Protein AF-A0A822FHZ6-F1 (afdb_monomer)

Radius of gyration: 33.21 Å; Cα contacts (8 Å, |Δi|>4): 8; chains: 1; bounding box: 44×97×36 Å

Structure (mmCIF, N/CA/C/O backbone):
data_AF-A0A822FHZ6-F1
#
_entry.id   AF-A0A822FHZ6-F1
#
loop_
_atom_site.group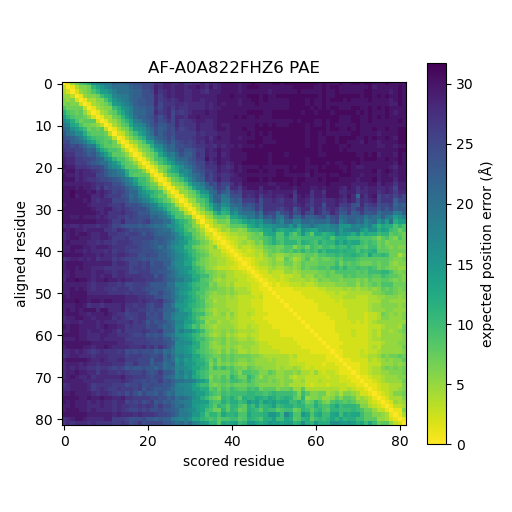_PDB
_atom_site.id
_atom_site.type_symbol
_atom_site.label_atom_id
_atom_site.label_alt_id
_atom_site.label_comp_id
_atom_site.label_asym_id
_atom_site.label_entity_id
_atom_site.label_seq_id
_atom_site.pdbx_PDB_ins_code
_atom_site.Cartn_x
_atom_site.Cartn_y
_atom_site.Cartn_z
_atom_site.occupancy
_atom_site.B_iso_or_equiv
_atom_site.auth_seq_id
_atom_site.auth_comp_id
_atom_site.auth_asym_id
_atom_site.auth_atom_id
_atom_site.pdbx_PDB_model_num
ATOM 1 N N . MET A 1 1 ? -31.345 -87.397 13.672 1.00 40.88 1 MET A N 1
ATOM 2 C CA . MET A 1 1 ? -30.247 -87.016 14.583 1.00 40.88 1 MET A CA 1
ATOM 3 C C . MET A 1 1 ? -29.109 -86.515 13.704 1.00 40.88 1 MET A C 1
ATOM 5 O O . MET A 1 1 ? -28.697 -87.284 12.849 1.00 40.88 1 MET A O 1
ATOM 9 N N . GLY A 1 2 ? -28.668 -85.264 13.874 1.00 39.78 2 GLY A N 1
ATOM 10 C CA . GLY A 1 2 ? -27.477 -84.696 13.212 1.00 39.78 2 GLY A CA 1
ATOM 11 C C . GLY A 1 2 ? -27.738 -83.882 11.936 1.00 39.78 2 GLY A C 1
ATOM 12 O O . GLY A 1 2 ? -28.545 -84.287 11.112 1.00 39.78 2 GLY A O 1
ATOM 13 N N . THR A 1 3 ? -27.065 -82.735 11.836 1.00 51.94 3 THR A N 1
ATOM 14 C CA . THR A 1 3 ? -27.303 -81.533 11.013 1.00 51.94 3 THR A CA 1
ATOM 15 C C . THR A 1 3 ? -26.115 -81.199 10.079 1.00 51.94 3 THR A C 1
ATOM 17 O O . THR A 1 3 ? -25.089 -81.876 10.153 1.00 51.94 3 THR A O 1
ATOM 20 N N . ASN A 1 4 ? -26.266 -80.087 9.330 1.00 50.97 4 ASN A N 1
ATOM 21 C CA . ASN A 1 4 ? -25.272 -79.173 8.703 1.00 50.97 4 ASN A CA 1
ATOM 22 C C . ASN A 1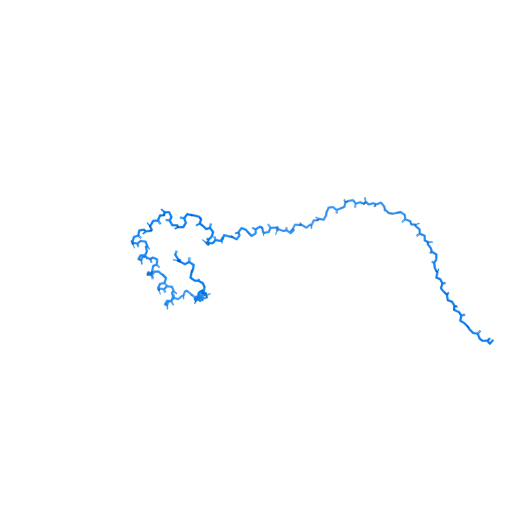 4 ? -25.074 -79.357 7.177 1.00 50.97 4 ASN A C 1
ATOM 24 O O . ASN A 1 4 ? -24.737 -80.454 6.741 1.00 50.97 4 ASN A O 1
ATOM 28 N N . ASP A 1 5 ? -25.513 -78.407 6.327 1.00 50.38 5 ASP A N 1
ATOM 29 C CA . ASP A 1 5 ? -24.876 -77.128 5.869 1.00 50.38 5 ASP A CA 1
ATOM 30 C C . ASP A 1 5 ? -23.970 -77.410 4.630 1.00 50.38 5 ASP A C 1
ATOM 32 O O . ASP A 1 5 ? -23.305 -78.436 4.602 1.00 50.38 5 ASP A O 1
ATOM 36 N N . ASP A 1 6 ? -23.861 -76.646 3.532 1.00 52.56 6 ASP A N 1
ATOM 37 C CA . ASP A 1 6 ? -24.088 -75.220 3.289 1.00 52.56 6 ASP A CA 1
ATOM 38 C C . ASP A 1 6 ? -23.947 -74.871 1.765 1.00 52.56 6 ASP A C 1
ATOM 40 O O . ASP A 1 6 ? -23.177 -75.529 1.067 1.00 52.56 6 ASP A O 1
ATOM 44 N N . THR A 1 7 ? -24.657 -73.814 1.308 1.00 56.91 7 THR A N 1
ATOM 45 C CA . THR A 1 7 ? -24.331 -72.789 0.253 1.00 56.91 7 THR A CA 1
ATOM 46 C C . THR A 1 7 ? -23.962 -73.150 -1.223 1.00 56.91 7 THR A C 1
ATOM 48 O O . THR A 1 7 ? -23.410 -74.199 -1.503 1.00 56.91 7 THR A O 1
ATOM 51 N N . MET A 1 8 ? -24.182 -72.358 -2.301 1.00 42.81 8 MET A N 1
ATOM 52 C CA . MET A 1 8 ? -24.643 -70.977 -2.594 1.00 42.81 8 MET A CA 1
ATOM 53 C C . MET A 1 8 ? -25.280 -70.908 -4.020 1.00 42.81 8 MET A C 1
ATOM 55 O O . MET A 1 8 ? -24.695 -71.368 -4.996 1.00 42.81 8 MET A O 1
ATOM 59 N N . VAL A 1 9 ? -26.463 -70.286 -4.081 1.00 45.88 9 VAL A N 1
ATOM 60 C CA . VAL A 1 9 ? -27.101 -69.368 -5.065 1.00 45.88 9 VAL A CA 1
ATOM 61 C C . VAL A 1 9 ? -26.571 -69.238 -6.515 1.00 45.88 9 VAL A C 1
ATOM 63 O O . VAL A 1 9 ? -25.436 -68.854 -6.778 1.00 45.88 9 VAL A O 1
ATOM 66 N N . THR A 1 10 ? -27.506 -69.431 -7.454 1.00 39.66 10 THR A N 1
ATOM 67 C CA . THR A 1 10 ? -27.427 -69.308 -8.922 1.00 39.66 10 THR A CA 1
ATOM 68 C C . THR A 1 10 ? -27.542 -67.880 -9.480 1.00 39.66 10 THR A C 1
ATOM 70 O O . THR A 1 10 ? -28.360 -67.082 -9.027 1.00 39.66 10 THR A O 1
ATOM 73 N N . ASN A 1 11 ? -26.776 -67.654 -10.555 1.00 44.06 11 ASN A N 1
ATOM 74 C CA . ASN A 1 11 ? -26.857 -66.598 -11.576 1.00 44.06 11 ASN A CA 1
ATOM 75 C C . ASN A 1 11 ? -28.281 -66.240 -12.036 1.00 44.06 11 ASN A C 1
ATOM 77 O O . ASN A 1 11 ? -29.104 -67.138 -12.185 1.00 44.06 11 ASN A O 1
ATOM 81 N N . ASN A 1 12 ? -28.486 -64.978 -12.440 1.00 43.94 12 ASN A N 1
ATOM 82 C CA . ASN A 1 12 ? -29.200 -64.638 -13.680 1.00 43.94 12 ASN A CA 1
ATOM 83 C C . ASN A 1 12 ? -28.901 -63.200 -14.146 1.00 43.94 12 ASN A C 1
ATOM 85 O O . ASN A 1 12 ? -29.049 -62.240 -13.395 1.00 43.94 12 ASN A O 1
ATOM 89 N N . GLN A 1 13 ? -28.485 -63.089 -15.413 1.00 43.94 13 GLN A N 1
ATOM 90 C CA . GLN A 1 13 ? -28.363 -61.854 -16.193 1.00 43.94 13 GLN A CA 1
ATOM 91 C C . GLN A 1 13 ? -29.746 -61.272 -16.516 1.00 43.94 13 GLN A C 1
ATOM 93 O O . GLN A 1 13 ? -30.618 -62.013 -16.960 1.00 43.94 13 GLN A O 1
ATOM 98 N N . SER A 1 14 ? -29.874 -59.945 -16.445 1.00 40.81 14 SER A N 1
ATOM 99 C CA . SER A 1 14 ? -30.773 -59.164 -17.303 1.00 40.81 14 SER A CA 1
ATOM 100 C C . SER A 1 14 ? -30.088 -57.854 -17.682 1.00 40.81 14 SER A C 1
ATOM 102 O O . SER A 1 14 ? -29.495 -57.177 -16.848 1.00 40.81 14 SER A O 1
ATOM 104 N N . SER A 1 15 ? -30.115 -57.570 -18.979 1.00 48.59 15 SER A N 1
ATOM 105 C CA . SER A 1 15 ?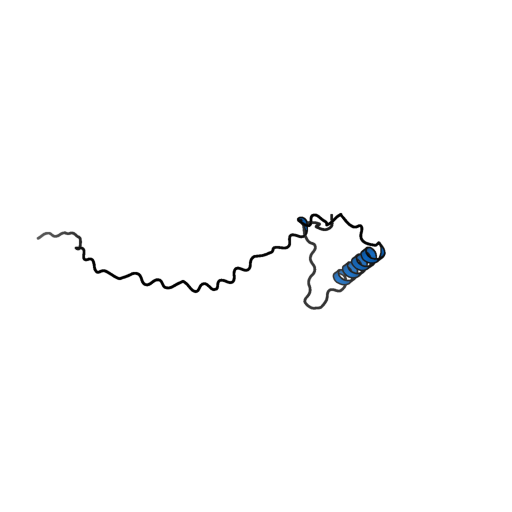 -29.495 -56.437 -19.654 1.00 48.59 15 SER A CA 1
ATOM 106 C C . SER A 1 15 ? -30.153 -55.108 -19.283 1.00 48.59 15 SER A C 1
ATOM 108 O O . SER A 1 15 ? -31.360 -54.971 -19.446 1.00 48.59 15 SER A O 1
ATOM 110 N N . GLU A 1 16 ? -29.354 -54.104 -18.922 1.00 40.50 16 GLU A N 1
ATOM 111 C CA . GLU A 1 16 ? -29.776 -52.702 -18.948 1.00 40.50 16 GLU A CA 1
ATOM 112 C C . GLU A 1 16 ? -28.791 -51.892 -19.794 1.00 40.50 16 GLU A C 1
ATOM 114 O O . GLU A 1 16 ? -27.570 -51.974 -19.652 1.00 40.50 16 GLU A O 1
ATOM 119 N N . GLN A 1 17 ? -29.365 -51.196 -20.771 1.00 39.59 17 GLN A N 1
ATOM 120 C CA . GLN A 1 17 ? -28.698 -50.372 -21.765 1.00 39.59 17 GLN A CA 1
ATOM 121 C C . GLN A 1 17 ? -28.123 -49.113 -21.103 1.00 39.59 17 GLN A C 1
ATOM 123 O O . GLN A 1 17 ? -28.813 -48.437 -20.345 1.00 39.59 17 GLN A O 1
ATOM 128 N N . SER A 1 18 ? -26.871 -48.775 -21.415 1.00 39.28 18 SER A N 1
ATOM 129 C CA . SER A 1 18 ? -26.214 -47.558 -20.934 1.00 39.28 18 SER A CA 1
ATOM 130 C C . SER A 1 18 ? -26.811 -46.317 -21.605 1.00 39.28 18 SER A C 1
ATOM 132 O O . SER A 1 18 ? -26.528 -46.040 -22.775 1.00 39.28 18 SER A O 1
ATOM 134 N N . VAL A 1 19 ? -27.618 -45.562 -20.863 1.00 43.03 19 VAL A N 1
ATOM 135 C CA . VAL A 1 19 ? -27.969 -44.181 -21.205 1.00 43.03 19 VAL A CA 1
ATOM 136 C C . VAL A 1 19 ? -26.833 -43.290 -20.706 1.00 43.03 19 VAL A C 1
ATOM 138 O O . VAL A 1 19 ? -26.519 -43.267 -19.519 1.00 43.03 19 VAL A O 1
ATOM 141 N N . ASN A 1 20 ? -26.174 -42.605 -21.639 1.00 54.28 20 ASN A N 1
ATOM 142 C CA . ASN A 1 20 ? -25.210 -41.557 -21.336 1.00 54.28 20 ASN A CA 1
ATOM 143 C C . ASN A 1 20 ? -25.958 -40.361 -20.737 1.00 54.28 20 ASN A C 1
ATOM 145 O O . ASN A 1 20 ? -26.549 -39.598 -21.498 1.00 54.28 20 ASN A O 1
ATOM 149 N N . ASP A 1 21 ? -25.882 -40.166 -19.423 1.00 45.94 21 ASP A N 1
ATOM 150 C CA . ASP A 1 21 ? -26.205 -38.879 -18.810 1.00 45.94 21 ASP A CA 1
ATOM 151 C C . ASP A 1 21 ? -24.921 -38.219 -18.316 1.00 45.94 21 ASP A C 1
ATOM 153 O O . ASP A 1 21 ? -24.241 -38.665 -17.390 1.00 45.94 21 ASP A O 1
ATOM 157 N N . ILE A 1 22 ? -24.568 -37.163 -19.042 1.00 55.19 22 ILE A N 1
ATOM 158 C CA . ILE A 1 22 ? -23.460 -36.256 -18.786 1.00 55.19 22 ILE A CA 1
ATOM 159 C C . ILE A 1 22 ? -23.668 -35.673 -17.388 1.00 55.19 22 ILE A C 1
ATOM 161 O O . ILE A 1 22 ? -24.644 -34.975 -17.121 1.00 55.19 22 ILE A O 1
ATOM 165 N N . SER A 1 23 ? -22.742 -35.989 -16.490 1.00 44.53 23 SER A N 1
ATOM 166 C CA . SER A 1 23 ? -22.650 -35.420 -15.154 1.00 44.53 23 SER A CA 1
ATOM 167 C C . SER A 1 23 ? -22.587 -33.894 -15.237 1.00 44.53 23 SER A C 1
ATOM 169 O O . SER A 1 23 ? -21.565 -33.336 -15.640 1.00 44.53 23 SER A O 1
ATOM 171 N N . ASN A 1 24 ? -23.664 -33.227 -14.820 1.00 52.59 24 ASN A N 1
ATOM 172 C CA . ASN A 1 24 ? -23.653 -31.813 -14.457 1.00 52.59 24 ASN A CA 1
ATOM 173 C C . ASN A 1 24 ? -22.861 -31.643 -13.152 1.00 52.59 24 ASN A C 1
ATOM 175 O O . ASN A 1 24 ? -23.432 -31.447 -12.082 1.00 52.59 24 ASN A O 1
ATOM 179 N N . GLU A 1 25 ? -21.537 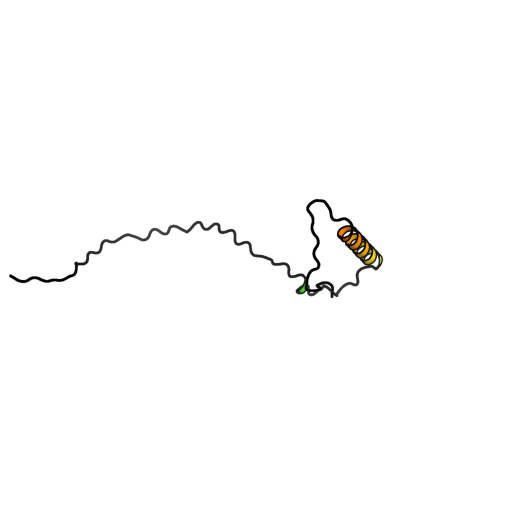-31.729 -13.241 1.00 51.06 25 GLU A N 1
ATOM 180 C CA . GLU A 1 25 ? -20.665 -31.014 -12.320 1.00 51.06 25 GLU A CA 1
ATOM 181 C C . GLU A 1 25 ? -20.276 -29.690 -12.978 1.00 51.06 25 GLU A C 1
ATOM 183 O O . GLU A 1 25 ? -19.199 -29.551 -13.553 1.00 51.06 25 GLU A O 1
ATOM 188 N N . ASP A 1 26 ? -21.130 -28.677 -12.816 1.00 46.84 26 ASP A N 1
ATOM 189 C CA . ASP A 1 26 ? -20.678 -27.281 -12.785 1.00 46.84 26 ASP A CA 1
ATOM 190 C C . ASP A 1 26 ? -19.900 -27.046 -11.474 1.00 46.84 26 ASP A C 1
ATOM 192 O O . ASP A 1 26 ? -20.198 -26.174 -10.656 1.00 46.84 26 ASP A O 1
ATOM 196 N N . THR A 1 27 ? -18.870 -27.861 -11.249 1.00 56.69 27 THR A N 1
ATOM 197 C CA . THR A 1 27 ? -17.774 -27.517 -10.360 1.00 56.69 27 THR A CA 1
ATOM 198 C C . THR A 1 27 ? -17.040 -26.407 -11.087 1.00 56.69 27 THR A C 1
ATOM 200 O O . THR A 1 27 ? -16.247 -26.659 -11.993 1.00 56.69 27 THR A O 1
ATOM 203 N N . LEU A 1 28 ? -17.364 -25.157 -10.742 1.00 56.09 28 LEU A N 1
ATOM 204 C CA . LEU A 1 28 ? -16.602 -23.984 -11.152 1.00 56.09 28 LEU A CA 1
ATOM 205 C C . LEU A 1 28 ? -15.141 -24.257 -10.808 1.00 56.09 28 LEU A C 1
ATOM 207 O O . LEU A 1 28 ? -14.721 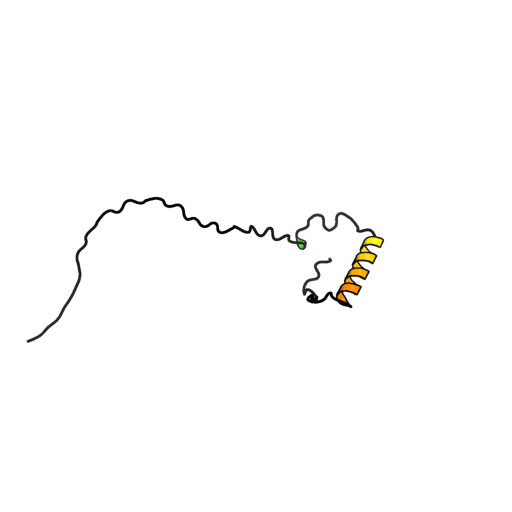-24.137 -9.656 1.00 56.09 28 LEU A O 1
ATOM 211 N N . MET A 1 29 ? -14.378 -24.655 -11.819 1.00 53.88 29 MET A N 1
ATOM 212 C CA . MET A 1 29 ? -12.936 -24.765 -11.768 1.00 53.88 29 MET A CA 1
ATOM 213 C C . MET A 1 29 ? -12.450 -23.336 -11.541 1.00 53.88 29 MET A C 1
ATOM 215 O O . MET A 1 29 ? -12.188 -22.597 -12.489 1.00 53.88 29 MET A O 1
ATOM 219 N N . VAL A 1 30 ? -12.387 -22.898 -10.281 1.00 53.38 30 VAL A N 1
ATOM 220 C CA . VAL A 1 30 ? -11.603 -21.732 -9.902 1.00 53.38 30 VAL A CA 1
ATOM 221 C C . VAL A 1 30 ? -10.185 -22.154 -10.225 1.00 53.38 30 VAL A C 1
ATOM 223 O O . VAL A 1 30 ? -9.479 -22.730 -9.398 1.00 53.38 30 VAL A O 1
ATOM 226 N N . THR A 1 31 ? -9.773 -21.934 -11.471 1.00 57.44 31 THR A N 1
ATOM 227 C CA . THR A 1 31 ? -8.372 -21.898 -11.823 1.00 57.44 31 THR A CA 1
ATOM 228 C C . THR A 1 31 ? -7.822 -20.813 -10.924 1.00 57.44 31 THR A C 1
ATOM 230 O O . THR A 1 31 ? -7.999 -19.626 -11.200 1.00 57.44 31 THR A O 1
ATOM 233 N N . GLN A 1 32 ? -7.242 -21.218 -9.794 1.00 57.78 32 GLN A N 1
ATOM 234 C CA . GLN A 1 32 ? -6.430 -20.352 -8.973 1.00 57.78 32 GLN A CA 1
ATOM 235 C C . GLN A 1 32 ? -5.297 -19.891 -9.882 1.00 57.78 32 GLN A C 1
ATOM 237 O O . GLN A 1 32 ? -4.231 -20.498 -9.934 1.00 57.78 32 GLN A O 1
ATOM 242 N N . HIS A 1 33 ? -5.519 -18.806 -10.618 1.00 54.59 33 HIS A N 1
ATOM 243 C CA . HIS A 1 33 ? -4.455 -17.912 -11.021 1.00 54.59 33 HIS A CA 1
ATOM 244 C C . HIS A 1 33 ? -3.940 -17.324 -9.711 1.00 54.59 33 HIS A C 1
ATOM 246 O O . HIS A 1 33 ? -4.302 -16.221 -9.307 1.00 54.59 33 HIS A O 1
ATOM 252 N N . ARG A 1 34 ? -3.178 -18.141 -8.975 1.00 58.94 34 ARG A N 1
ATOM 253 C CA . ARG A 1 34 ? -2.433 -17.729 -7.800 1.00 58.94 34 ARG A CA 1
ATOM 254 C C . ARG A 1 34 ? -1.374 -16.797 -8.357 1.00 58.94 34 ARG A C 1
ATOM 256 O O . ARG A 1 34 ? -0.317 -17.250 -8.783 1.00 58.94 34 ARG A O 1
ATOM 263 N N . TRP A 1 35 ? -1.707 -15.513 -8.430 1.00 66.62 35 TRP A N 1
ATOM 264 C CA . TRP A 1 35 ? -0.742 -14.450 -8.643 1.00 66.62 35 TRP A CA 1
ATOM 265 C C . TRP A 1 35 ? 0.361 -14.647 -7.605 1.00 66.62 35 TRP A C 1
ATOM 267 O O . TRP A 1 35 ? 0.154 -14.436 -6.411 1.00 66.62 35 TRP A O 1
ATOM 277 N N . LYS A 1 36 ? 1.511 -15.157 -8.043 1.00 69.56 36 LYS A N 1
ATOM 278 C CA . LYS A 1 36 ? 2.677 -15.337 -7.189 1.00 69.56 36 LYS A CA 1
ATOM 279 C C . LYS A 1 36 ? 3.501 -14.070 -7.310 1.00 69.56 36 LYS A C 1
ATOM 281 O O . LYS A 1 36 ? 4.195 -13.883 -8.301 1.00 69.56 36 LYS A O 1
ATOM 286 N N . LEU A 1 37 ? 3.406 -13.204 -6.301 1.00 71.44 37 LEU A N 1
ATOM 287 C CA . LEU A 1 37 ? 4.157 -11.942 -6.235 1.00 71.44 37 LEU A CA 1
ATOM 288 C C . LEU A 1 37 ? 5.662 -12.156 -6.478 1.00 71.44 37 LEU A C 1
ATOM 290 O O . LEU A 1 37 ? 6.303 -11.339 -7.125 1.00 71.44 37 LEU A O 1
ATOM 294 N N . LEU A 1 38 ? 6.187 -13.302 -6.032 1.00 71.94 38 LEU A N 1
ATOM 295 C CA . LEU A 1 38 ? 7.591 -13.691 -6.171 1.00 71.94 38 LEU A CA 1
ATOM 296 C C . LEU A 1 38 ? 7.991 -14.172 -7.579 1.00 71.94 38 LEU A C 1
ATOM 298 O O . LEU A 1 38 ? 9.179 -14.185 -7.886 1.00 71.94 38 LEU A O 1
ATOM 302 N N . ASP A 1 39 ? 7.036 -14.536 -8.441 1.00 77.06 39 ASP A N 1
ATOM 303 C CA . ASP A 1 39 ? 7.310 -15.019 -9.808 1.00 77.06 39 ASP A CA 1
ATOM 304 C C . ASP A 1 39 ? 7.281 -13.865 -10.838 1.00 77.06 39 ASP A C 1
ATOM 306 O O . ASP A 1 39 ? 7.357 -14.083 -12.050 1.00 77.06 39 ASP A O 1
ATOM 310 N N . CYS A 1 40 ? 7.157 -12.622 -10.363 1.00 79.88 40 CYS A N 1
ATOM 311 C CA . CYS A 1 40 ? 7.129 -11.415 -11.178 1.00 79.88 40 CYS A CA 1
ATOM 312 C C . CYS A 1 40 ? 8.514 -11.151 -11.805 1.00 79.88 40 CYS A C 1
ATOM 314 O O . CYS A 1 40 ? 9.407 -10.582 -11.176 1.00 79.88 40 CYS A O 1
ATOM 316 N N . LEU A 1 41 ? 8.708 -11.580 -13.059 1.00 81.94 41 LEU A N 1
ATOM 317 C CA . LEU A 1 41 ? 9.988 -11.480 -13.784 1.00 81.94 41 LEU A CA 1
ATOM 318 C C . LEU A 1 41 ? 10.471 -10.035 -14.000 1.00 81.94 41 LEU A C 1
ATOM 320 O O . LEU A 1 41 ? 11.636 -9.806 -14.331 1.00 81.94 41 LEU A O 1
ATOM 324 N N . ASP A 1 42 ? 9.582 -9.057 -13.876 1.00 84.00 42 ASP A N 1
ATOM 325 C CA . ASP A 1 42 ? 9.839 -7.637 -14.074 1.00 84.00 42 ASP A CA 1
ATOM 326 C C . ASP A 1 42 ? 9.895 -6.809 -12.788 1.00 84.00 42 ASP A C 1
ATOM 328 O O . ASP A 1 42 ? 10.091 -5.598 -12.878 1.00 84.00 42 ASP A O 1
ATOM 332 N N . TRP A 1 43 ? 9.845 -7.447 -11.614 1.00 79.94 43 TRP A N 1
ATOM 333 C CA . TRP A 1 43 ? 9.888 -6.784 -10.302 1.00 79.94 43 TRP A CA 1
ATOM 334 C C . TRP A 1 43 ? 11.001 -5.730 -10.171 1.00 79.94 43 TRP A C 1
ATOM 336 O O . TRP A 1 43 ? 10.795 -4.666 -9.597 1.00 79.94 43 TRP A O 1
ATOM 346 N N . ASN A 1 44 ? 12.164 -5.998 -10.774 1.00 81.94 44 ASN A N 1
ATOM 347 C CA . ASN A 1 44 ? 13.358 -5.152 -10.685 1.00 81.94 44 ASN A CA 1
ATOM 348 C C . ASN A 1 44 ? 13.638 -4.305 -11.939 1.00 81.94 44 ASN A C 1
ATOM 350 O O . ASN A 1 44 ? 14.707 -3.702 -12.037 1.00 81.94 44 ASN A O 1
ATOM 354 N N . LYS A 1 45 ? 12.740 -4.280 -12.934 1.00 88.25 45 LYS A N 1
ATOM 355 C CA . LYS A 1 45 ? 12.998 -3.552 -14.193 1.00 88.25 45 LYS A CA 1
ATOM 356 C C . LYS A 1 45 ? 12.933 -2.037 -14.034 1.00 88.25 45 LYS A C 1
ATOM 358 O O . LYS A 1 45 ? 13.618 -1.328 -14.767 1.00 88.25 45 LYS A O 1
ATOM 363 N N . GLU A 1 46 ? 12.134 -1.544 -13.094 1.00 88.12 46 GLU A N 1
ATOM 364 C CA . GLU A 1 46 ? 11.951 -0.114 -12.865 1.00 88.12 46 GLU A CA 1
ATOM 365 C C . GLU A 1 46 ? 12.240 0.249 -11.414 1.00 88.12 46 GLU A C 1
ATOM 367 O O . GLU A 1 46 ? 11.734 -0.372 -10.482 1.00 88.12 46 GLU A O 1
ATOM 372 N N . ILE A 1 47 ? 13.033 1.304 -11.216 1.00 86.44 47 ILE A N 1
ATOM 373 C CA . ILE A 1 47 ? 13.256 1.856 -9.882 1.00 86.44 47 ILE A CA 1
ATOM 374 C C . ILE A 1 47 ? 12.078 2.782 -9.557 1.00 86.44 47 ILE A C 1
ATOM 376 O O . ILE A 1 47 ? 11.883 3.789 -10.251 1.00 86.44 47 ILE A O 1
ATOM 380 N N . PRO A 1 48 ? 11.298 2.501 -8.499 1.00 86.12 48 PRO A N 1
ATOM 381 C CA . PRO A 1 48 ? 10.190 3.359 -8.120 1.00 86.12 48 PRO A CA 1
ATOM 382 C C . PRO A 1 48 ? 10.690 4.750 -7.722 1.00 86.12 48 PRO A C 1
ATOM 384 O O . PRO A 1 48 ? 11.723 4.926 -7.071 1.00 86.12 48 PRO A O 1
ATOM 387 N N . LYS A 1 49 ? 9.918 5.776 -8.092 1.00 93.12 49 LYS A N 1
ATOM 388 C CA . LYS A 1 49 ? 10.237 7.170 -7.756 1.00 93.12 49 LYS A CA 1
ATOM 389 C C . LYS A 1 49 ? 10.318 7.341 -6.236 1.00 93.12 49 LYS A C 1
ATOM 391 O O . LYS A 1 49 ? 9.434 6.888 -5.511 1.00 93.12 49 LYS A O 1
ATOM 396 N N . VAL A 1 50 ? 11.304 8.104 -5.757 1.00 93.75 50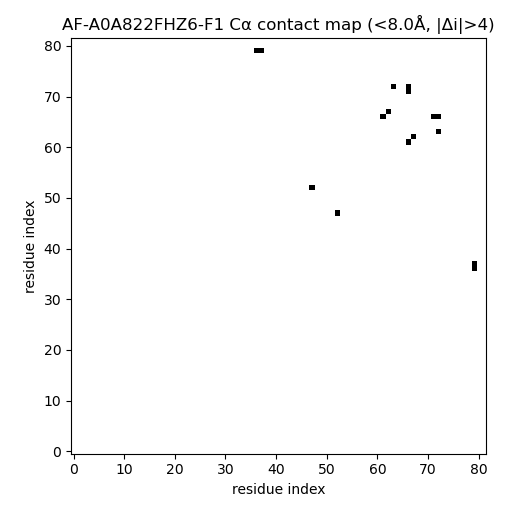 VAL A N 1
ATOM 397 C CA . VAL A 1 50 ? 11.515 8.370 -4.317 1.00 93.75 50 VAL A CA 1
ATOM 398 C C . VAL A 1 50 ? 10.249 8.902 -3.632 1.00 93.75 50 VAL A C 1
ATOM 400 O O . VAL A 1 50 ? 9.909 8.475 -2.533 1.00 93.75 50 VAL A O 1
ATOM 403 N N . ALA A 1 51 ? 9.499 9.781 -4.302 1.00 95.12 51 ALA A N 1
ATOM 404 C CA . ALA A 1 51 ? 8.238 10.310 -3.780 1.00 95.12 51 ALA A CA 1
ATOM 405 C C . ALA A 1 51 ? 7.157 9.227 -3.599 1.00 95.12 51 ALA A C 1
ATOM 407 O O . ALA A 1 51 ? 6.399 9.270 -2.630 1.00 95.12 51 ALA A O 1
ATOM 408 N N . ALA A 1 52 ? 7.100 8.242 -4.501 1.00 93.00 52 ALA A N 1
ATOM 409 C CA . ALA A 1 52 ? 6.177 7.117 -4.389 1.00 93.00 52 ALA A CA 1
ATOM 410 C C . ALA A 1 52 ? 6.564 6.220 -3.207 1.00 93.00 52 ALA A C 1
ATOM 412 O O . ALA A 1 52 ? 5.7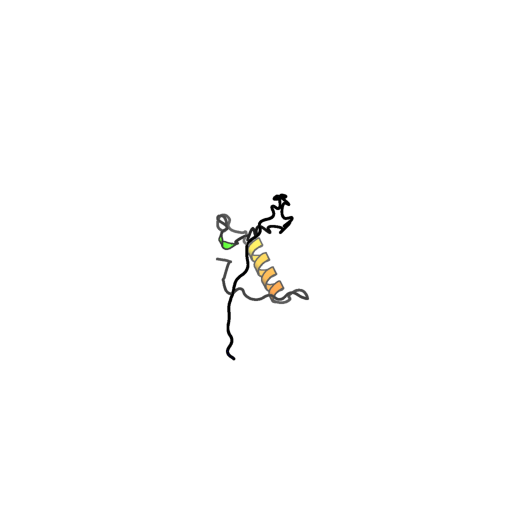12 5.904 -2.381 1.00 93.00 52 ALA A O 1
ATOM 413 N N . LEU A 1 53 ? 7.856 5.909 -3.058 1.00 91.00 53 LEU A N 1
ATOM 414 C CA . LEU A 1 53 ? 8.366 5.146 -1.915 1.00 91.00 53 LEU A CA 1
ATOM 415 C C . LEU A 1 53 ? 8.068 5.834 -0.579 1.00 91.00 53 LEU A C 1
ATOM 417 O O . LEU A 1 53 ? 7.622 5.184 0.363 1.00 91.00 53 LEU A O 1
ATOM 421 N N . ALA A 1 54 ? 8.283 7.149 -0.487 1.00 94.56 54 ALA A N 1
ATOM 422 C CA . ALA A 1 54 ? 7.983 7.912 0.723 1.00 94.56 54 ALA A CA 1
ATOM 423 C C . ALA A 1 54 ? 6.487 7.866 1.070 1.00 94.56 54 ALA A C 1
ATOM 425 O O . ALA A 1 54 ? 6.124 7.723 2.239 1.00 94.56 54 ALA A O 1
ATOM 426 N N . ARG A 1 55 ? 5.621 7.939 0.053 1.00 96.00 55 ARG A N 1
ATOM 427 C CA . ARG A 1 55 ? 4.172 7.830 0.230 1.00 96.00 55 ARG A CA 1
ATOM 428 C C . ARG A 1 55 ? 3.766 6.445 0.721 1.00 96.00 55 ARG A C 1
ATOM 430 O O . ARG A 1 55 ? 3.069 6.363 1.723 1.00 96.00 55 ARG A O 1
ATOM 437 N N . ILE A 1 56 ? 4.267 5.386 0.085 1.00 93.38 56 ILE A N 1
ATOM 438 C CA . ILE A 1 56 ? 4.006 3.998 0.487 1.00 93.38 56 ILE A CA 1
ATOM 439 C C . ILE A 1 56 ? 4.450 3.773 1.937 1.00 93.38 56 ILE A C 1
ATOM 441 O O . ILE A 1 56 ? 3.668 3.291 2.747 1.00 93.38 56 ILE A O 1
ATOM 445 N N . LYS A 1 57 ? 5.666 4.201 2.303 1.00 92.25 57 LYS A N 1
ATOM 446 C CA . LYS A 1 57 ? 6.186 4.067 3.676 1.00 92.25 57 LYS A CA 1
ATOM 447 C C . LYS A 1 57 ? 5.313 4.782 4.708 1.00 92.25 57 LYS A C 1
ATOM 449 O O . LYS A 1 57 ? 5.009 4.208 5.750 1.00 92.25 57 LYS A O 1
ATOM 454 N N . ARG A 1 58 ? 4.901 6.022 4.426 1.00 95.94 58 ARG A N 1
ATOM 455 C CA . ARG A 1 58 ? 4.003 6.788 5.302 1.00 95.94 58 ARG A CA 1
ATOM 456 C C . ARG A 1 58 ? 2.649 6.097 5.447 1.00 95.94 58 ARG A C 1
ATOM 458 O O . ARG A 1 58 ? 2.124 6.013 6.552 1.00 95.94 58 ARG A O 1
ATOM 465 N N . ASP A 1 59 ? 2.086 5.637 4.338 1.00 94.94 59 ASP A N 1
ATOM 466 C CA . ASP A 1 59 ? 0.756 5.039 4.316 1.00 94.94 59 ASP A CA 1
ATOM 467 C C . ASP A 1 59 ? 0.763 3.691 5.064 1.00 94.94 59 ASP A C 1
ATOM 469 O O . ASP A 1 59 ? -0.116 3.469 5.892 1.00 94.94 59 ASP A O 1
ATOM 473 N N . ILE A 1 60 ? 1.806 2.863 4.897 1.00 92.19 60 ILE A N 1
ATOM 474 C CA . ILE A 1 60 ? 2.030 1.641 5.694 1.00 92.19 60 ILE A CA 1
ATOM 475 C C . ILE A 1 60 ? 2.152 1.972 7.184 1.00 92.19 60 ILE A C 1
ATOM 477 O O . ILE A 1 60 ? 1.506 1.332 8.008 1.00 92.19 60 ILE A O 1
ATOM 481 N N . PHE A 1 61 ? 2.948 2.982 7.548 1.00 92.50 61 PHE A N 1
ATOM 482 C CA . PHE A 1 61 ? 3.101 3.383 8.947 1.00 92.50 61 PHE A CA 1
ATOM 483 C C . PHE A 1 61 ? 1.765 3.799 9.576 1.00 92.50 61 PHE A C 1
ATOM 485 O O . PHE A 1 61 ? 1.446 3.377 10.686 1.00 92.50 61 PHE A O 1
ATOM 492 N N . ASN A 1 62 ? 0.969 4.599 8.864 1.00 93.94 62 ASN A N 1
ATOM 493 C CA . ASN A 1 62 ? -0.344 5.027 9.341 1.00 93.94 62 ASN A CA 1
ATOM 494 C C . ASN A 1 62 ? -1.306 3.846 9.474 1.00 93.94 62 ASN A C 1
ATOM 496 O O . ASN A 1 62 ? -2.000 3.752 10.480 1.00 93.94 62 ASN A O 1
ATOM 500 N N . LEU A 1 63 ? -1.300 2.938 8.498 1.00 92.88 63 LEU A N 1
ATOM 501 C CA . LEU A 1 63 ? -2.128 1.738 8.504 1.00 92.88 63 LEU A CA 1
ATOM 502 C C . LEU A 1 63 ? -1.792 0.829 9.698 1.00 92.88 63 LEU A C 1
ATOM 504 O O . LEU A 1 63 ? -2.694 0.321 10.351 1.00 92.88 63 LEU A O 1
ATOM 508 N N . LEU A 1 64 ? -0.504 0.671 10.021 1.00 90.12 64 LEU A N 1
ATOM 509 C CA . LEU A 1 64 ? -0.043 -0.090 11.188 1.00 90.12 64 LEU A CA 1
ATOM 510 C C . LEU A 1 64 ? -0.376 0.593 12.520 1.00 90.12 64 LEU A C 1
ATOM 512 O O . LEU A 1 64 ? -0.614 -0.085 13.516 1.00 90.12 64 LEU A O 1
ATOM 516 N N . LYS A 1 65 ? -0.354 1.929 12.555 1.00 93.19 65 LYS A N 1
ATOM 517 C CA . LYS A 1 65 ? -0.625 2.714 13.764 1.00 93.19 65 LYS A CA 1
ATOM 518 C C . LYS A 1 65 ? -2.118 2.783 14.093 1.00 93.19 65 LYS A C 1
ATOM 520 O O . LYS A 1 65 ? -2.471 2.752 15.269 1.00 93.19 65 LYS A O 1
ATOM 525 N N . ASP A 1 66 ? -2.956 2.944 13.076 1.00 94.50 66 ASP A N 1
ATOM 526 C CA . ASP A 1 66 ? -4.400 3.141 13.200 1.00 94.50 66 ASP A CA 1
ATOM 527 C C . ASP A 1 66 ? -5.122 2.340 12.101 1.00 94.50 66 ASP A C 1
ATOM 529 O O . ASP A 1 66 ? -5.498 2.890 11.058 1.00 94.50 66 ASP A O 1
ATOM 533 N N . PRO A 1 67 ? -5.236 1.009 12.271 1.00 94.81 67 PRO A N 1
ATOM 534 C CA . PRO A 1 67 ? -5.907 0.170 11.296 1.00 94.81 67 PRO A CA 1
ATOM 535 C C . PRO A 1 67 ? -7.410 0.492 11.267 1.00 94.81 67 PRO A C 1
ATOM 537 O O . PRO A 1 67 ? -8.019 0.705 12.319 1.00 94.81 67 PRO A O 1
ATOM 540 N N . PRO A 1 68 ? -8.051 0.482 10.086 1.00 95.19 68 PRO A N 1
ATOM 541 C CA . PRO A 1 68 ? -9.492 0.669 9.997 1.00 95.19 68 PRO A CA 1
ATOM 542 C C . PRO A 1 68 ? -10.275 -0.361 10.833 1.00 95.19 68 PRO A C 1
ATOM 544 O O . PRO A 1 68 ? -9.809 -1.488 11.025 1.00 95.19 68 PRO A O 1
ATOM 547 N N . PRO A 1 69 ? -11.494 -0.026 11.295 1.00 95.81 69 PRO A N 1
ATOM 548 C CA . PRO A 1 69 ? -12.312 -0.950 12.073 1.00 95.81 69 PRO A CA 1
ATOM 549 C C . PRO A 1 69 ? -12.541 -2.275 11.339 1.00 95.81 69 PRO A C 1
ATOM 551 O O . PRO A 1 69 ? -12.930 -2.291 10.173 1.00 95.81 69 PRO A O 1
ATOM 554 N N . GLY A 1 70 ? -12.311 -3.389 12.033 1.00 95.12 70 GLY A N 1
ATOM 555 C CA . GLY A 1 70 ? -12.429 -4.730 11.452 1.00 95.12 70 GLY A CA 1
ATOM 556 C C . GLY A 1 70 ? -11.215 -5.181 10.633 1.00 95.12 70 GLY A C 1
ATOM 557 O O . GLY A 1 70 ? -11.255 -6.272 10.069 1.00 95.12 70 GLY A O 1
ATOM 558 N N . ILE A 1 71 ? -10.137 -4.389 10.584 1.00 93.88 71 ILE A N 1
ATOM 559 C CA . ILE A 1 71 ? -8.867 -4.771 9.961 1.00 93.88 71 ILE A CA 1
ATOM 560 C C . ILE A 1 71 ? -7.850 -5.14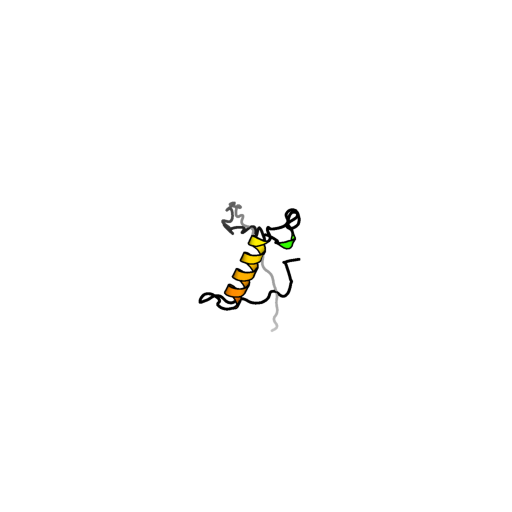2 11.041 1.00 93.88 71 ILE A C 1
ATOM 562 O O . ILE A 1 71 ? -7.684 -4.445 12.040 1.00 93.88 71 ILE A O 1
ATOM 566 N N . PHE A 1 72 ? -7.140 -6.243 10.809 1.00 89.31 72 PHE A N 1
ATOM 567 C CA . PHE A 1 72 ? -5.989 -6.669 11.594 1.00 89.31 72 PHE A CA 1
ATOM 568 C C . PHE A 1 72 ? -4.791 -6.823 10.663 1.00 89.31 72 PHE A C 1
ATOM 570 O O . PHE A 1 72 ? -4.913 -7.403 9.584 1.00 89.31 72 PHE A O 1
ATOM 577 N N . ILE A 1 73 ? -3.641 -6.298 11.077 1.00 89.31 73 ILE A N 1
ATOM 578 C CA . ILE A 1 73 ? -2.404 -6.363 10.301 1.00 89.31 73 ILE A CA 1
ATOM 579 C C . ILE A 1 73 ? -1.406 -7.170 11.111 1.00 89.31 73 ILE A C 1
ATOM 581 O O . ILE A 1 73 ? -1.062 -6.797 12.232 1.00 89.31 73 ILE A O 1
ATOM 585 N N . ALA A 1 74 ? -0.951 -8.271 10.528 1.00 85.12 74 ALA A N 1
ATOM 586 C CA . ALA A 1 74 ? 0.083 -9.116 11.092 1.00 85.12 74 ALA A CA 1
ATOM 587 C C . ALA A 1 74 ? 1.359 -8.977 10.254 1.00 85.12 74 ALA A C 1
ATOM 589 O O . ALA A 1 74 ? 1.263 -8.827 9.034 1.00 85.12 74 ALA A O 1
ATOM 590 N N . PRO A 1 75 ? 2.547 -9.037 10.870 1.00 78.56 75 PRO A N 1
ATOM 591 C CA . PRO A 1 75 ? 3.770 -9.221 10.108 1.00 78.56 75 PRO A CA 1
ATOM 592 C C . PRO A 1 75 ? 3.737 -10.585 9.404 1.00 78.56 75 PRO A C 1
ATOM 594 O O . PRO A 1 75 ? 3.460 -11.607 10.034 1.00 78.56 75 PRO A O 1
ATOM 597 N N . GLU A 1 76 ? 4.020 -10.591 8.102 1.00 81.44 76 GLU A N 1
ATOM 598 C CA . GLU A 1 76 ? 4.295 -11.821 7.354 1.00 81.44 76 GLU A CA 1
ATOM 599 C C . GLU A 1 76 ? 5.650 -12.404 7.805 1.00 81.44 76 GLU A C 1
ATOM 601 O O . GLU A 1 76 ? 6.573 -11.638 8.108 1.00 81.44 76 GLU A O 1
ATOM 606 N N . PRO A 1 77 ? 5.799 -13.739 7.876 1.00 77.19 77 PRO A N 1
ATOM 607 C CA . PRO A 1 77 ? 7.055 -14.379 8.256 1.00 77.19 77 PRO A CA 1
ATOM 608 C C . PRO A 1 77 ? 8.140 -14.217 7.185 1.00 77.19 77 PRO A C 1
ATOM 610 O O . PRO A 1 77 ? 9.321 -14.146 7.523 1.00 77.19 77 PRO A O 1
ATOM 613 N N . ASP A 1 78 ? 7.742 -14.129 5.916 1.00 76.31 78 ASP A N 1
ATOM 614 C CA . ASP A 1 78 ? 8.649 -13.954 4.790 1.00 76.31 78 ASP A CA 1
ATOM 615 C C . ASP A 1 78 ? 8.614 -12.502 4.299 1.00 76.31 78 ASP A C 1
ATOM 617 O O . ASP A 1 78 ? 7.562 -11.970 3.940 1.00 76.31 78 ASP A O 1
ATOM 621 N N . ASP A 1 79 ? 9.783 -11.860 4.235 1.00 71.00 79 ASP A N 1
ATOM 622 C CA . ASP A 1 79 ? 9.910 -10.552 3.594 1.00 71.00 79 ASP A CA 1
ATOM 623 C C . ASP A 1 79 ? 9.856 -10.715 2.069 1.00 71.00 79 ASP A C 1
ATOM 625 O O . ASP A 1 79 ? 10.825 -11.125 1.418 1.00 71.00 79 ASP A O 1
ATOM 629 N N . ILE A 1 80 ? 8.690 -10.408 1.503 1.00 69.25 80 ILE A N 1
ATOM 630 C CA . ILE A 1 80 ? 8.435 -10.413 0.060 1.00 69.25 80 ILE A CA 1
ATOM 631 C C . ILE A 1 80 ? 8.918 -9.131 -0.643 1.00 69.25 80 ILE A C 1
ATOM 633 O O . ILE A 1 80 ? 8.802 -9.041 -1.861 1.00 69.25 80 ILE A O 1
ATOM 637 N N . THR A 1 81 ? 9.445 -8.141 0.092 1.00 63.91 81 THR A N 1
ATOM 638 C CA . THR A 1 81 ? 9.849 -6.818 -0.433 1.00 63.91 81 THR A CA 1
ATOM 639 C C . THR A 1 81 ? 11.325 -6.715 -0.833 1.00 63.91 81 THR A C 1
ATOM 641 O O . THR A 1 81 ? 11.845 -5.605 -0.948 1.00 63.91 81 THR A O 1
ATOM 644 N N . LYS A 1 82 ? 11.985 -7.862 -1.051 1.00 59.06 82 LYS A N 1
ATOM 645 C CA . LYS A 1 82 ? 13.392 -7.947 -1.479 1.00 59.06 82 LYS A CA 1
ATOM 646 C C . LYS A 1 82 ? 13.713 -7.075 -2.692 1.00 59.06 82 LYS A C 1
ATOM 648 O O . LYS A 1 82 ? 12.868 -6.992 -3.616 1.00 59.06 82 LYS A O 1
#

Sequence (82 aa):
MGTNDDTMVTNNQSSEQSVNDISNEDTLMVTQHRWKLLDCLDWNKEIPKVAALARIKRDIFNLLKDPPPGIFIAPEPDDITK

pLDDT: mean 70.31, std 20.14, range [39.28, 96.0]

Secondary structure (DSSP, 8-state):
----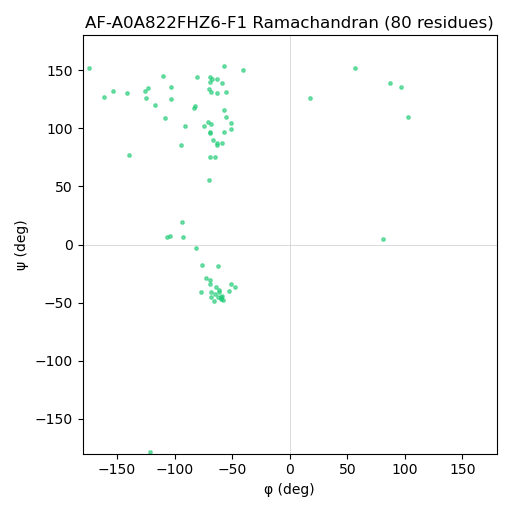--------------------------------GGG-TTTTSSPPPHHHHHHHHHHHHHHHHSPPTT------SS----

Mean predicted aligned error: 17.7 Å

Solvent-accessible surface area (backbone atoms only — not comparable to full-atom values): 6150 Å² total; per-residue (Å²): 137,92,86,83,89,81,91,82,89,81,86,85,93,78,91,77,84,86,76,90,74,82,80,88,69,84,67,78,78,74,74,74,78,70,81,52,80,88,69,48,91,59,72,81,76,61,84,77,54,68,70,56,53,54,48,51,53,51,52,51,52,47,44,73,75,58,53,58,92,97,57,85,89,75,87,71,94,68,83,85,83,120

Foldseek 3Di:
DDDDDDDDDDDDDDDDDDDDDDDPPPVVPPPPPVPDLLVPPCPPVDDDDPVVVVVVVVVVVCCQVDPPPPDDDDDDPDDSPD